Protein AF-A0A0F9J0S6-F1 (afdb_monomer_lite)

Sequence (63 aa):
MPKGLTMKYFVLKPKGKDRHAAASRAAMRAYANSIETVDPELAVELRDWADRESEKADIPQIY

Radius of gyration: 14.49 Å; chains: 1; bounding box: 43×32×34 Å

pLDDT: mean 89.62, std 13.08, range [48.56, 98.62]

Organism: NCBI:txid412755

Secondary structure (DSSP, 8-state):
---S---S------SSSSHHHHHHHHHHHHHHHHHTTT-HHHHHHHHHHHHHHHHHHHS----

Foldseek 3Di:
DDDDDDDPDDDADCAEQDPSVVVSLVVLLVVLVVCCVPCVPSSVVSNVVSVVRVVVNPDDPPD

Structure (mmCIF, N/CA/C/O backbone):
data_AF-A0A0F9J0S6-F1
#
_entry.id   AF-A0A0F9J0S6-F1
#
loop_
_atom_site.group_PDB
_atom_site.id
_atom_site.type_symbol
_atom_site.label_atom_id
_atom_site.label_alt_id
_atom_site.label_comp_id
_atom_site.label_asym_id
_atom_site.label_entity_id
_atom_site.label_seq_id
_atom_site.pdbx_PDB_ins_code
_atom_site.Cartn_x
_atom_site.Cartn_y
_atom_site.Cartn_z
_atom_site.occupancy
_atom_site.B_iso_or_equiv
_atom_site.auth_seq_id
_atom_site.auth_comp_id
_atom_site.auth_asym_id
_atom_site.auth_atom_id
_atom_site.pdbx_PDB_model_num
ATOM 1 N N . MET A 1 1 ? -23.600 -23.923 2.095 1.00 50.94 1 MET A N 1
ATOM 2 C CA . MET A 1 1 ? -22.209 -24.034 1.602 1.00 50.94 1 MET A CA 1
ATOM 3 C C . MET A 1 1 ? -21.845 -22.704 0.956 1.00 50.94 1 MET A C 1
ATOM 5 O O . MET A 1 1 ? -22.565 -22.323 0.035 1.00 50.94 1 MET A O 1
ATOM 9 N N . PRO A 1 2 ? -20.831 -21.962 1.431 1.00 62.03 2 PRO A N 1
ATOM 10 C CA . PRO A 1 2 ? -20.400 -20.753 0.736 1.00 62.03 2 PRO A CA 1
ATOM 11 C C . PRO A 1 2 ? -19.893 -21.140 -0.662 1.00 62.03 2 PRO A C 1
ATOM 13 O O . PRO A 1 2 ? -19.003 -21.976 -0.797 1.00 62.03 2 PRO A O 1
ATOM 16 N N . LYS A 1 3 ? -20.515 -20.588 -1.708 1.00 71.62 3 LYS A N 1
ATOM 17 C CA . LYS A 1 3 ? -20.059 -20.728 -3.097 1.00 71.62 3 LYS A CA 1
ATOM 18 C C . LYS A 1 3 ? -19.063 -19.601 -3.369 1.00 71.62 3 LYS A C 1
ATOM 20 O O . LYS A 1 3 ? -19.484 -18.474 -3.597 1.00 71.62 3 LYS A O 1
ATOM 25 N N . GLY A 1 4 ? -17.764 -19.884 -3.310 1.00 74.31 4 GLY A N 1
ATOM 26 C CA . GLY A 1 4 ? -16.728 -18.897 -3.632 1.00 74.31 4 GLY A CA 1
ATOM 27 C C . GLY A 1 4 ? -15.388 -19.160 -2.953 1.00 74.31 4 GLY A C 1
ATOM 28 O O . GLY A 1 4 ? -15.274 -20.019 -2.081 1.00 74.31 4 GLY A O 1
ATOM 29 N N . LEU A 1 5 ? -14.367 -18.406 -3.367 1.00 81.44 5 LEU A N 1
ATOM 30 C CA . LEU A 1 5 ? -13.047 -18.421 -2.743 1.00 81.44 5 LEU A CA 1
ATOM 31 C C . LEU A 1 5 ? -13.101 -17.661 -1.409 1.00 81.44 5 LEU A C 1
ATOM 33 O O . LEU A 1 5 ? -13.387 -16.466 -1.387 1.00 81.44 5 LEU A O 1
ATOM 37 N N . THR A 1 6 ? -12.780 -18.331 -0.303 1.00 81.56 6 THR A N 1
ATOM 38 C CA . THR A 1 6 ? -12.536 -17.676 0.990 1.00 81.56 6 THR A CA 1
ATOM 39 C C . THR A 1 6 ? -11.036 -17.522 1.185 1.00 81.56 6 THR A C 1
ATOM 41 O O . THR A 1 6 ? -10.334 -18.466 1.546 1.00 81.56 6 THR A O 1
ATOM 44 N N . MET A 1 7 ? -10.534 -16.323 0.916 1.00 77.06 7 MET A N 1
ATOM 45 C CA . MET A 1 7 ? -9.122 -15.999 1.063 1.00 77.06 7 MET A CA 1
ATOM 46 C C . MET A 1 7 ? -8.839 -15.581 2.507 1.00 77.06 7 MET A C 1
ATOM 48 O O . MET A 1 7 ? -9.354 -14.568 2.965 1.00 77.06 7 MET A O 1
ATOM 52 N N . LYS A 1 8 ? -8.042 -16.377 3.232 1.00 82.12 8 LYS A N 1
ATOM 53 C CA . LYS A 1 8 ? -7.668 -16.069 4.625 1.00 82.12 8 LYS A CA 1
ATOM 54 C C . LYS A 1 8 ? -6.579 -15.004 4.713 1.00 82.12 8 LYS A C 1
ATOM 56 O O . LYS A 1 8 ? -6.662 -14.115 5.547 1.00 82.12 8 LYS A O 1
ATOM 61 N N . TYR A 1 9 ? -5.577 -15.102 3.843 1.00 82.75 9 TYR A N 1
ATOM 62 C CA . TYR A 1 9 ? -4.460 -14.168 3.767 1.00 82.75 9 TYR A CA 1
ATOM 63 C C . TYR A 1 9 ? -4.082 -13.966 2.306 1.00 82.75 9 TYR A C 1
ATOM 65 O O . TYR A 1 9 ? -4.144 -14.904 1.508 1.00 82.75 9 TYR A O 1
ATOM 73 N N . PHE A 1 10 ? -3.672 -12.751 1.971 1.00 83.62 10 PHE A N 1
ATOM 74 C CA . PHE A 1 10 ? -3.126 -12.411 0.669 1.00 83.62 10 PHE A CA 1
ATOM 75 C C . PHE A 1 10 ? -1.875 -11.570 0.889 1.00 83.62 10 PHE A C 1
ATOM 77 O O . PHE A 1 10 ? -1.929 -10.543 1.562 1.00 83.62 10 PHE A O 1
ATOM 84 N N . VAL A 1 11 ? -0.738 -12.032 0.372 1.00 89.19 11 VAL A N 1
ATOM 85 C CA . VA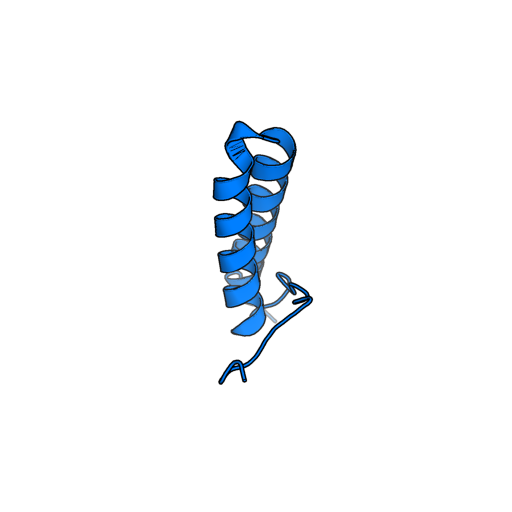L A 1 11 ? 0.542 -11.339 0.549 1.00 89.19 11 VAL A CA 1
ATOM 86 C C . VAL A 1 11 ? 0.690 -10.295 -0.548 1.00 89.19 11 VAL A C 1
ATOM 88 O O . VAL A 1 11 ? 0.594 -10.608 -1.734 1.00 89.19 11 VAL A O 1
ATOM 91 N N . LEU A 1 12 ? 0.943 -9.052 -0.148 1.00 91.00 12 LEU A N 1
ATOM 92 C CA . LEU A 1 12 ? 1.182 -7.949 -1.070 1.00 91.00 12 LEU A CA 1
ATOM 93 C C . LEU A 1 12 ? 2.655 -7.935 -1.489 1.00 91.00 12 LEU A C 1
ATOM 95 O O . LEU A 1 12 ? 3.557 -8.043 -0.659 1.00 91.00 12 LEU A O 1
ATOM 99 N N . LYS A 1 13 ? 2.900 -7.777 -2.791 1.00 92.25 13 LYS A N 1
ATOM 100 C CA . LYS A 1 13 ? 4.236 -7.657 -3.387 1.00 92.25 13 LYS A CA 1
ATOM 101 C C . LYS A 1 13 ? 4.329 -6.312 -4.118 1.00 92.25 13 LYS A C 1
ATOM 103 O O . LYS A 1 13 ? 4.290 -6.299 -5.340 1.00 92.25 13 LYS A O 1
ATOM 108 N N . PRO A 1 14 ? 4.431 -5.167 -3.419 1.00 93.25 14 PRO A N 1
ATOM 109 C CA . PRO A 1 14 ? 4.401 -3.848 -4.065 1.00 93.25 14 PRO A CA 1
ATOM 110 C C . PRO A 1 14 ? 5.622 -3.550 -4.944 1.00 93.25 14 PRO A C 1
ATOM 112 O O . PRO A 1 14 ? 5.543 -2.696 -5.826 1.00 93.25 14 PRO A O 1
ATOM 115 N N . LYS A 1 15 ? 6.737 -4.259 -4.724 1.00 94.88 15 LYS A N 1
ATOM 116 C CA . LYS A 1 15 ? 7.980 -4.111 -5.488 1.00 94.88 15 LYS A CA 1
ATOM 117 C C . LYS A 1 15 ? 7.864 -4.721 -6.885 1.00 94.88 15 LYS A C 1
ATOM 119 O O . LYS A 1 15 ? 7.424 -5.862 -7.042 1.00 94.88 15 LYS A O 1
ATOM 124 N N . GLY A 1 16 ? 8.389 -4.002 -7.874 1.00 93.19 16 GLY A N 1
ATOM 125 C CA . GLY A 1 16 ? 8.498 -4.452 -9.261 1.00 93.19 16 GLY A CA 1
ATOM 126 C C . GLY A 1 16 ? 7.511 -3.773 -10.211 1.00 93.19 16 GLY A C 1
ATOM 127 O O . GLY A 1 16 ? 6.706 -2.925 -9.822 1.00 93.19 16 GLY A O 1
ATOM 128 N N . LYS A 1 17 ? 7.599 -4.159 -11.485 1.00 94.69 17 LYS A N 1
ATOM 129 C CA . LYS A 1 17 ? 6.886 -3.517 -12.604 1.00 94.69 17 LYS A CA 1
ATOM 130 C C . LYS A 1 17 ? 5.714 -4.337 -13.144 1.00 94.69 17 LYS A C 1
ATOM 132 O O . LYS A 1 17 ? 5.014 -3.897 -14.045 1.00 94.69 17 LYS A O 1
ATOM 137 N N . ASP A 1 18 ? 5.518 -5.545 -12.619 1.00 93.31 18 ASP A N 1
ATOM 138 C CA . ASP A 1 18 ? 4.471 -6.445 -13.090 1.00 93.31 18 ASP A CA 1
ATOM 139 C C . ASP A 1 18 ? 3.068 -6.014 -12.610 1.00 93.31 18 ASP A C 1
ATOM 141 O O . ASP A 1 18 ? 2.903 -5.217 -11.680 1.00 93.31 18 ASP A O 1
ATOM 145 N N . ARG A 1 19 ? 2.028 -6.571 -13.243 1.00 94.50 19 ARG A N 1
ATOM 146 C CA . ARG A 1 19 ? 0.624 -6.282 -12.902 1.00 94.50 19 ARG A CA 1
ATOM 147 C C . ARG A 1 19 ? 0.261 -6.622 -11.451 1.00 94.50 19 ARG A C 1
ATOM 149 O O . ARG A 1 19 ? -0.648 -6.015 -10.893 1.00 94.50 19 ARG A O 1
ATOM 156 N N . HIS A 1 20 ? 0.945 -7.590 -10.841 1.00 93.50 20 HIS A N 1
ATOM 157 C CA . HIS A 1 20 ? 0.692 -7.993 -9.458 1.00 93.50 20 HIS A CA 1
ATOM 158 C C . HIS A 1 20 ? 1.298 -6.986 -8.480 1.00 93.50 20 HIS A C 1
ATOM 160 O O . HIS A 1 20 ? 0.694 -6.707 -7.443 1.00 93.50 20 HIS A O 1
ATOM 166 N N . ALA A 1 21 ? 2.431 -6.384 -8.835 1.00 95.50 21 ALA A N 1
ATOM 167 C CA . ALA A 1 21 ? 3.022 -5.283 -8.096 1.00 95.50 21 ALA A CA 1
ATOM 168 C C . ALA A 1 21 ? 2.141 -4.033 -8.148 1.00 95.50 21 ALA A C 1
ATOM 170 O O . ALA A 1 21 ? 1.844 -3.455 -7.102 1.00 95.50 21 ALA A O 1
ATOM 171 N N . ALA A 1 22 ? 1.613 -3.689 -9.326 1.00 95.81 22 ALA A N 1
ATOM 172 C CA . ALA A 1 22 ? 0.639 -2.605 -9.463 1.00 95.81 22 ALA A CA 1
ATOM 173 C C . ALA A 1 22 ? -0.629 -2.850 -8.620 1.00 95.81 22 ALA A C 1
ATOM 175 O O . ALA A 1 22 ? -1.039 -1.979 -7.851 1.00 95.81 22 ALA A O 1
ATOM 176 N N . ALA A 1 23 ? -1.206 -4.056 -8.692 1.00 96.00 23 ALA A N 1
ATOM 177 C CA . ALA A 1 23 ? -2.370 -4.427 -7.885 1.00 96.00 23 ALA A CA 1
ATOM 178 C C . ALA A 1 23 ? -2.075 -4.387 -6.376 1.00 96.00 23 ALA A C 1
ATOM 180 O O . ALA A 1 23 ? -2.907 -3.933 -5.592 1.00 96.00 23 ALA A O 1
ATOM 181 N N . SER A 1 24 ? -0.874 -4.807 -5.968 1.00 96.69 24 SER A N 1
ATOM 182 C CA . SER A 1 24 ? -0.452 -4.764 -4.565 1.00 96.69 24 SER A CA 1
ATOM 183 C C . SER A 1 24 ? -0.377 -3.331 -4.039 1.00 96.69 24 SER A C 1
ATOM 185 O O . SER A 1 24 ? -0.876 -3.063 -2.950 1.00 96.69 24 SER A O 1
ATOM 187 N N . ARG A 1 25 ? 0.181 -2.395 -4.818 1.00 97.69 25 ARG A N 1
ATOM 188 C CA . ARG A 1 25 ? 0.248 -0.971 -4.442 1.00 97.69 25 ARG A CA 1
ATOM 189 C C . ARG A 1 25 ? -1.143 -0.348 -4.332 1.00 97.69 25 ARG A C 1
ATOM 191 O O . ARG A 1 25 ? -1.412 0.369 -3.374 1.00 97.69 25 ARG A O 1
ATOM 198 N N . ALA A 1 26 ? -2.052 -0.681 -5.250 1.00 97.50 26 ALA A N 1
ATOM 199 C CA . ALA A 1 26 ? -3.444 -0.239 -5.167 1.00 97.50 26 ALA A CA 1
ATOM 200 C C . ALA A 1 26 ? -4.135 -0.745 -3.887 1.00 97.50 26 ALA A C 1
ATOM 202 O O . ALA A 1 26 ? -4.777 0.035 -3.184 1.00 97.50 26 ALA A O 1
ATOM 203 N N . ALA A 1 27 ? -3.949 -2.025 -3.548 1.00 96.81 27 ALA A N 1
ATOM 204 C CA . ALA A 1 27 ? -4.482 -2.604 -2.317 1.00 96.81 27 ALA A CA 1
ATOM 205 C C . ALA A 1 27 ? -3.891 -1.943 -1.058 1.00 96.81 27 ALA A C 1
ATOM 207 O O . ALA A 1 27 ? -4.634 -1.652 -0.123 1.00 96.81 27 ALA A O 1
ATOM 208 N N . MET A 1 28 ? -2.586 -1.644 -1.048 1.00 97.81 28 MET A N 1
ATOM 209 C CA . MET A 1 28 ? -1.941 -0.934 0.064 1.00 97.81 28 MET A CA 1
ATOM 210 C C . MET A 1 28 ? -2.536 0.457 0.291 1.00 97.81 28 MET A C 1
ATOM 212 O O . MET A 1 28 ? -2.874 0.780 1.426 1.00 97.81 28 MET A O 1
ATOM 216 N N . ARG A 1 29 ? -2.720 1.262 -0.766 1.00 98.31 29 ARG A N 1
ATOM 217 C CA . ARG A 1 29 ? -3.335 2.597 -0.637 1.00 98.31 29 ARG A CA 1
ATOM 218 C C . ARG A 1 29 ? -4.774 2.523 -0.132 1.00 98.31 29 ARG A C 1
ATOM 220 O O . ARG A 1 29 ? -5.177 3.331 0.699 1.00 98.31 29 ARG A O 1
ATOM 227 N N . ALA A 1 30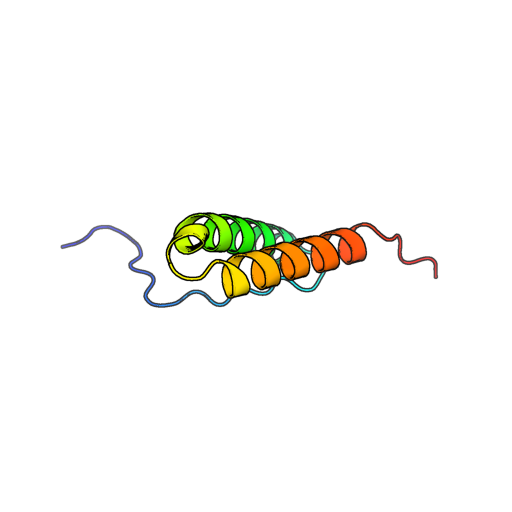 ? -5.549 1.553 -0.618 1.00 97.94 30 ALA A N 1
ATOM 228 C CA . ALA A 1 30 ? -6.919 1.351 -0.158 1.00 97.94 30 ALA A CA 1
ATOM 229 C C . ALA A 1 30 ? -6.965 0.991 1.335 1.00 97.94 30 ALA A C 1
ATOM 231 O O . ALA A 1 30 ? -7.783 1.537 2.073 1.00 97.94 30 ALA A O 1
ATOM 232 N N . TYR A 1 31 ? -6.058 0.121 1.786 1.00 97.00 31 TYR A N 1
ATOM 233 C CA . TYR A 1 31 ? -5.951 -0.228 3.198 1.00 97.00 31 TYR A CA 1
ATOM 234 C C . TYR A 1 31 ? -5.518 0.969 4.052 1.00 97.00 31 TYR A C 1
ATOM 236 O O . TYR A 1 31 ? -6.180 1.250 5.048 1.00 97.00 31 TYR A O 1
ATOM 244 N N . ALA A 1 32 ? -4.501 1.724 3.621 1.00 98.19 32 ALA A N 1
ATOM 245 C CA . ALA A 1 32 ? -4.060 2.950 4.287 1.00 98.19 32 ALA A CA 1
ATOM 246 C C . ALA A 1 32 ? -5.225 3.925 4.528 1.00 98.19 32 ALA A C 1
ATOM 248 O O . ALA A 1 32 ? -5.441 4.366 5.652 1.00 98.19 32 ALA A O 1
ATOM 249 N N . ASN A 1 33 ? -6.046 4.178 3.504 1.00 98.25 33 ASN A N 1
ATOM 250 C CA . ASN A 1 33 ? -7.223 5.041 3.636 1.00 98.25 33 ASN A CA 1
ATOM 251 C C . ASN A 1 33 ? -8.250 4.496 4.643 1.00 98.25 33 ASN A C 1
ATOM 253 O O . ASN A 1 33 ? -8.903 5.268 5.336 1.00 98.25 33 ASN A O 1
ATOM 257 N N . SER A 1 34 ? -8.410 3.171 4.734 1.00 98.25 34 SER A N 1
ATOM 258 C CA . SER A 1 34 ? -9.374 2.559 5.659 1.00 98.25 34 SER A CA 1
ATOM 259 C C . SER A 1 34 ? -8.954 2.637 7.128 1.00 98.25 34 SER A C 1
ATOM 261 O O . SER A 1 34 ? -9.817 2.578 8.002 1.00 98.25 34 SER A O 1
ATOM 263 N N . ILE A 1 35 ? -7.651 2.768 7.396 1.00 98.19 35 ILE A N 1
ATOM 264 C CA . ILE A 1 35 ? -7.102 2.823 8.755 1.00 98.19 35 ILE A CA 1
ATOM 265 C C . ILE A 1 35 ? -6.676 4.230 9.174 1.00 98.19 35 ILE A C 1
ATOM 267 O O . ILE A 1 35 ? -6.241 4.398 10.301 1.00 98.19 35 ILE A O 1
ATOM 271 N N . GLU A 1 36 ? -6.820 5.243 8.319 1.00 98.00 36 GLU A N 1
ATOM 272 C CA . GLU A 1 36 ? -6.311 6.602 8.562 1.00 98.00 36 GLU A CA 1
ATOM 273 C C . GLU A 1 36 ? -6.825 7.230 9.868 1.00 98.00 36 GLU A C 1
ATOM 275 O O . GLU A 1 36 ? -6.103 7.966 10.529 1.00 98.00 36 GLU A O 1
ATOM 280 N N . THR A 1 37 ? -8.050 6.909 10.291 1.00 97.88 37 THR A N 1
ATOM 281 C CA . THR A 1 37 ? -8.614 7.389 11.566 1.00 97.88 37 THR A CA 1
ATOM 282 C C . THR A 1 37 ? -8.236 6.532 12.776 1.00 97.88 37 THR A C 1
ATOM 284 O O . THR A 1 37 ? -8.431 6.967 13.910 1.00 97.88 37 THR A O 1
ATOM 287 N N . VAL A 1 38 ? -7.734 5.316 12.550 1.00 98.44 38 VAL A N 1
ATOM 288 C CA . VAL A 1 38 ? -7.356 4.341 13.586 1.00 98.44 38 VAL A CA 1
ATOM 289 C C . VAL A 1 38 ? -5.860 4.422 13.878 1.00 98.44 38 VAL A C 1
ATOM 291 O O . VAL A 1 38 ? -5.461 4.427 15.038 1.00 98.44 38 VAL A O 1
ATOM 294 N N . ASP A 1 39 ? -5.052 4.493 12.825 1.00 98.38 39 ASP A N 1
ATOM 295 C CA . ASP A 1 39 ? -3.597 4.576 12.856 1.00 98.38 39 ASP A CA 1
ATOM 296 C C . ASP A 1 39 ? -3.118 5.483 11.701 1.00 98.38 39 ASP A C 1
ATOM 298 O O . ASP A 1 39 ? -2.796 5.007 10.604 1.00 98.38 39 ASP A O 1
ATOM 302 N N . PRO A 1 40 ? -3.143 6.813 11.905 1.00 98.31 40 PRO A N 1
ATOM 303 C CA . PRO A 1 40 ? -2.790 7.775 10.864 1.00 98.31 40 PRO A CA 1
ATOM 304 C C . PRO A 1 40 ? -1.316 7.689 10.458 1.00 98.31 40 PRO A C 1
ATOM 306 O O . PRO A 1 40 ? -0.989 7.951 9.302 1.00 98.31 40 PRO A O 1
ATOM 309 N N . GLU A 1 41 ? -0.428 7.318 11.383 1.00 98.62 41 GLU A N 1
ATOM 310 C CA . GLU A 1 41 ? 1.006 7.200 11.114 1.00 98.62 41 GLU A CA 1
ATOM 311 C C . GLU A 1 41 ? 1.265 6.044 10.146 1.00 98.62 41 GLU A C 1
ATOM 313 O O . GLU A 1 41 ? 1.815 6.256 9.060 1.00 98.62 41 GLU A O 1
ATOM 318 N N . LEU A 1 42 ? 0.748 4.850 10.456 1.00 97.88 42 LEU A N 1
ATOM 319 C CA . LEU A 1 42 ? 0.880 3.696 9.571 1.00 97.88 42 LEU A CA 1
ATOM 320 C C . LEU A 1 42 ? 0.199 3.925 8.213 1.00 97.88 42 LEU A C 1
ATOM 322 O O . LEU A 1 42 ? 0.700 3.474 7.179 1.00 97.88 42 LEU A O 1
ATOM 326 N N . ALA A 1 43 ? -0.938 4.628 8.184 1.00 98.50 43 ALA A N 1
ATOM 327 C CA . ALA A 1 43 ? -1.609 4.983 6.936 1.00 98.50 43 ALA A CA 1
ATOM 328 C C . ALA A 1 43 ? -0.697 5.808 6.011 1.00 98.50 43 ALA A C 1
ATOM 330 O O . ALA A 1 43 ? -0.593 5.503 4.817 1.00 98.50 43 ALA A O 1
ATOM 331 N N . VAL A 1 44 ? -0.013 6.818 6.556 1.00 98.56 44 VAL A N 1
ATOM 332 C CA . VAL A 1 44 ? 0.945 7.642 5.805 1.00 98.56 44 VAL A CA 1
ATOM 333 C C . VAL A 1 44 ? 2.112 6.790 5.312 1.00 98.56 44 VAL A C 1
ATOM 335 O O . VAL A 1 44 ? 2.392 6.786 4.113 1.00 98.56 44 VAL A O 1
ATOM 338 N N . GLU A 1 45 ? 2.727 5.986 6.180 1.00 98.44 45 GLU A N 1
ATOM 339 C CA . GLU A 1 45 ? 3.863 5.138 5.800 1.00 98.44 45 GLU A CA 1
ATOM 340 C C . GLU A 1 45 ? 3.526 4.154 4.667 1.00 98.44 45 GLU A C 1
ATOM 342 O O . GLU A 1 45 ? 4.319 3.955 3.736 1.00 98.44 45 GLU A O 1
ATOM 347 N N . LEU A 1 46 ? 2.339 3.541 4.721 1.00 98.12 46 LEU A N 1
ATOM 348 C CA . LEU A 1 46 ? 1.865 2.617 3.690 1.00 98.12 46 LEU A CA 1
ATOM 349 C C . LEU A 1 46 ? 1.637 3.319 2.350 1.00 98.12 46 LEU A C 1
ATOM 351 O O . LEU A 1 46 ? 1.992 2.764 1.302 1.00 98.12 46 LEU A O 1
ATOM 355 N N . ARG A 1 47 ? 1.044 4.516 2.379 1.00 98.19 47 ARG A N 1
ATOM 356 C CA . ARG A 1 47 ? 0.776 5.330 1.188 1.00 98.19 47 ARG A CA 1
ATOM 357 C C . ARG A 1 47 ? 2.091 5.763 0.539 1.00 98.19 47 ARG A C 1
ATOM 359 O O . ARG A 1 47 ? 2.317 5.441 -0.628 1.00 98.19 47 ARG A O 1
ATOM 366 N N . ASP A 1 48 ? 3.001 6.325 1.329 1.00 98.19 48 ASP A N 1
ATOM 367 C CA . ASP A 1 48 ? 4.331 6.749 0.884 1.00 98.19 48 ASP A CA 1
ATOM 368 C C . ASP A 1 48 ? 5.134 5.585 0.304 1.00 98.19 48 ASP A C 1
ATOM 370 O O . ASP A 1 48 ? 5.836 5.714 -0.704 1.00 98.19 48 ASP A O 1
ATOM 374 N N . TRP A 1 49 ? 5.049 4.403 0.916 1.00 97.50 49 TRP A N 1
ATOM 375 C CA . TRP A 1 49 ? 5.730 3.238 0.374 1.00 97.50 49 TRP A CA 1
ATOM 376 C C . TRP A 1 49 ? 5.134 2.783 -0.963 1.00 97.50 49 TRP A C 1
ATOM 378 O O . TRP A 1 49 ? 5.891 2.537 -1.907 1.00 97.50 49 TRP A O 1
ATOM 388 N N . ALA A 1 50 ? 3.807 2.708 -1.078 1.00 97.31 50 ALA A N 1
ATOM 389 C CA . ALA A 1 50 ? 3.146 2.368 -2.336 1.00 97.31 50 ALA A CA 1
ATOM 390 C C . ALA A 1 50 ? 3.462 3.379 -3.455 1.00 97.31 50 ALA A C 1
ATOM 392 O O . ALA A 1 50 ? 3.608 2.983 -4.615 1.00 97.31 50 ALA A O 1
ATOM 393 N N . ASP A 1 51 ? 3.614 4.659 -3.131 1.00 97.06 51 ASP A N 1
ATOM 394 C CA . ASP A 1 51 ? 3.924 5.693 -4.119 1.00 97.06 51 ASP A CA 1
ATOM 395 C C . ASP A 1 51 ? 5.380 5.620 -4.577 1.00 97.06 51 ASP A C 1
ATOM 397 O O . ASP A 1 51 ? 5.619 5.485 -5.779 1.00 97.06 51 ASP A O 1
ATOM 401 N N . ARG A 1 52 ? 6.341 5.488 -3.652 1.00 97.06 52 ARG A N 1
ATOM 402 C CA . ARG A 1 52 ? 7.756 5.254 -4.002 1.00 97.06 52 ARG A CA 1
ATOM 403 C C . ARG A 1 52 ? 7.960 4.024 -4.886 1.00 97.06 52 ARG A C 1
ATOM 405 O O . ARG A 1 52 ? 8.796 4.031 -5.786 1.00 97.06 52 ARG A O 1
ATOM 412 N N . GLU A 1 53 ? 7.244 2.929 -4.630 1.00 96.94 53 GLU A N 1
ATOM 413 C CA . GLU A 1 53 ? 7.350 1.729 -5.473 1.00 96.94 53 GLU A CA 1
ATOM 414 C C . GLU A 1 53 ? 6.670 1.900 -6.840 1.00 96.94 53 GLU A C 1
ATOM 416 O O . GLU A 1 53 ? 7.066 1.236 -7.799 1.00 96.94 53 GLU A O 1
ATOM 421 N N . SER A 1 54 ? 5.675 2.785 -6.952 1.00 94.12 54 SER A N 1
ATOM 422 C CA . SER A 1 54 ? 5.082 3.147 -8.245 1.00 94.12 54 SER A CA 1
ATOM 423 C C . SER A 1 54 ? 6.057 3.987 -9.067 1.00 94.12 54 SER A C 1
ATOM 425 O O . SER A 1 54 ? 6.340 3.631 -10.206 1.00 94.12 54 SER A O 1
ATOM 427 N N . GLU A 1 55 ? 6.671 5.001 -8.459 1.00 94.50 55 GLU A N 1
ATOM 428 C CA . GLU A 1 55 ? 7.687 5.842 -9.103 1.00 94.50 55 GLU A CA 1
ATOM 429 C C . GLU A 1 55 ? 8.863 5.009 -9.628 1.00 94.50 55 GLU A C 1
ATOM 431 O O . GLU A 1 55 ? 9.255 5.130 -10.787 1.00 94.50 55 GLU A O 1
ATOM 436 N N . LYS A 1 56 ? 9.385 4.075 -8.820 1.00 92.69 56 LYS A N 1
ATOM 437 C CA . LYS A 1 56 ? 10.442 3.143 -9.255 1.00 92.69 56 LYS A CA 1
ATOM 438 C C . LYS A 1 56 ? 10.024 2.275 -10.441 1.00 92.69 56 LYS A C 1
ATOM 440 O O . LYS A 1 56 ? 10.882 1.844 -11.217 1.00 92.69 56 LYS A O 1
ATOM 445 N N . ALA A 1 57 ? 8.736 1.954 -10.555 1.00 89.31 57 ALA A N 1
ATOM 446 C CA . ALA A 1 57 ? 8.242 1.156 -11.664 1.00 89.31 57 ALA A CA 1
ATOM 447 C C . ALA A 1 57 ? 8.254 1.945 -12.983 1.00 89.31 57 ALA A C 1
ATOM 449 O O . ALA A 1 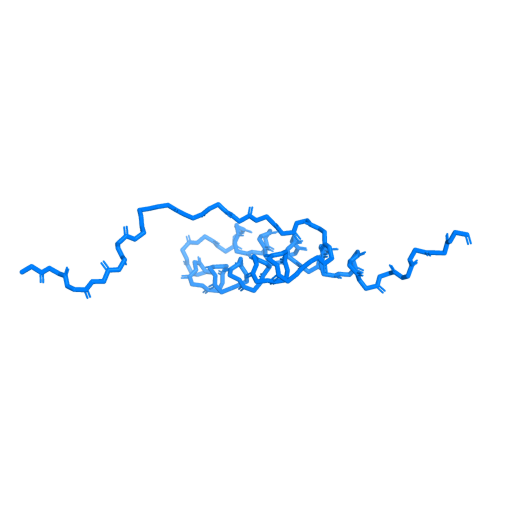57 ? 8.581 1.363 -14.022 1.00 89.31 57 ALA A O 1
ATOM 450 N N . ASP A 1 58 ? 7.992 3.250 -12.905 1.00 80.75 58 ASP A N 1
ATOM 451 C CA . ASP A 1 58 ? 7.889 4.159 -14.048 1.00 80.75 58 ASP A CA 1
ATOM 452 C C . ASP A 1 58 ? 9.251 4.637 -14.577 1.00 80.75 58 ASP A C 1
ATOM 454 O O . ASP A 1 58 ? 9.349 5.029 -15.738 1.00 80.75 58 ASP A O 1
ATOM 458 N N . ILE A 1 59 ? 10.329 4.545 -13.784 1.00 73.88 59 ILE A N 1
ATOM 459 C CA . ILE A 1 59 ? 11.689 4.862 -14.252 1.00 73.88 59 ILE A CA 1
ATOM 460 C C . ILE A 1 59 ? 12.094 3.860 -15.352 1.00 73.88 59 ILE A C 1
ATOM 462 O O . ILE A 1 59 ? 12.213 2.657 -15.064 1.00 73.88 59 ILE A O 1
ATOM 466 N N . PRO A 1 60 ? 12.350 4.301 -16.602 1.00 60.31 60 PRO A N 1
ATOM 467 C CA . PRO A 1 60 ? 12.883 3.436 -17.647 1.00 60.31 60 PRO A CA 1
ATOM 468 C C . PRO A 1 60 ? 14.218 2.858 -17.179 1.00 60.31 60 PRO A C 1
ATOM 470 O O . PRO A 1 60 ? 15.089 3.592 -16.717 1.00 60.31 60 PRO A O 1
ATOM 473 N N . GLN A 1 61 ? 14.395 1.539 -17.279 1.00 56.09 61 GLN A N 1
ATOM 474 C CA . GLN A 1 61 ? 15.727 0.961 -17.121 1.00 56.09 61 GLN A CA 1
ATO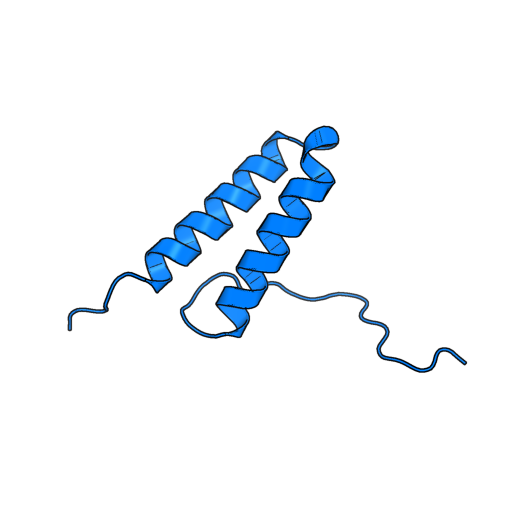M 475 C C . GLN A 1 61 ? 16.531 1.357 -18.360 1.00 56.09 61 GLN A C 1
ATOM 477 O O . GLN A 1 61 ? 16.406 0.727 -19.406 1.00 56.09 61 GLN A O 1
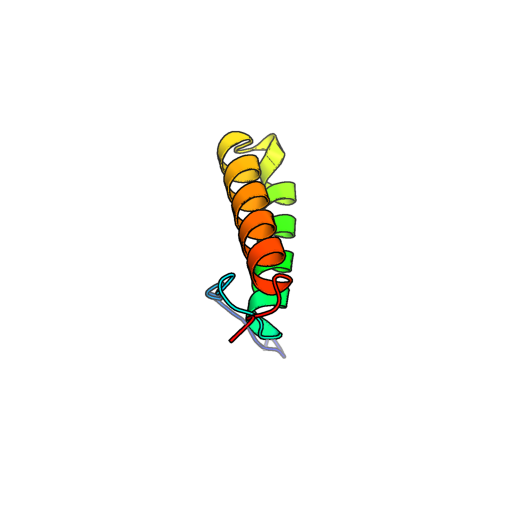ATOM 482 N N . ILE A 1 62 ? 17.283 2.451 -18.255 1.00 55.28 62 ILE A N 1
ATOM 483 C CA . ILE A 1 62 ? 18.306 2.802 -19.235 1.00 55.28 62 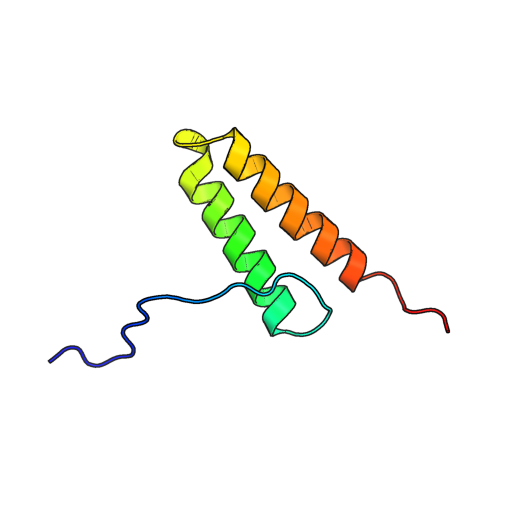ILE A CA 1
ATOM 484 C C . ILE A 1 62 ? 19.458 1.823 -18.983 1.00 55.28 62 ILE A C 1
ATOM 486 O O . ILE A 1 62 ? 20.119 1.909 -17.947 1.00 55.28 62 ILE A O 1
ATOM 490 N N . TYR A 1 63 ? 19.603 0.846 -19.878 1.00 48.56 63 TYR A N 1
ATOM 491 C CA . TYR A 1 63 ? 20.779 -0.016 -19.995 1.00 48.56 63 TYR A CA 1
ATOM 492 C C . TYR A 1 63 ? 21.666 0.509 -21.118 1.00 48.56 63 TYR A C 1
ATOM 494 O O . TYR A 1 63 ? 21.094 0.894 -22.165 1.00 48.56 63 TYR A O 1
#